Protein AF-A0A2H3FQE2-F1 (afdb_monomer_lite)

InterPro domains:
  IPR009027 Large ribosomal subunit protein bL9/RNase H1, N-terminal [SSF55658] (8-54)
  IPR009027 Large ribosomal subunit protein bL9/RNase H1, N-terminal [SSF55658] (81-128)
  IPR011320 Ribonuclease H1, N-terminal [PF01693] (9-53)
  IPR011320 Ribonuclease H1, N-terminal [PF01693] (83-128)
  IPR037056 Ribonuclease H1, N-terminal domain superfamily [G3DSA:3.40.970.10] (6-55)
  IPR037056 Ribonuclease H1, N-terminal domain superfamily [G3DSA:3.40.970.10] (81-128)

Secondary structure (DSSP, 8-state):
-PPPPPPP-EEEEEESS-SS-EEES-HHHHHHHHTTS--EEEEESSHHHHHHHHHHTT------EE-----S-S----TT-EEEEEESSS-EEES-SSSTT-TTTTTTT-TT-EEEEESSHHHHHHHHHHHHHHHHHHHHHHHHT--------TTSTTTTTSSTTSHHHHHHHHGGGS--

Structure (mmCIF, N/CA/C/O backbone):
data_AF-A0A2H3FQE2-F1
#
_entry.id   AF-A0A2H3FQE2-F1
#
loop_
_atom_site.group_PDB
_atom_site.id
_atom_site.type_symbol
_atom_site.label_atom_id
_atom_site.label_alt_id
_atom_site.label_comp_id
_atom_site.label_asym_id
_atom_site.label_entity_id
_atom_site.label_seq_id
_atom_site.pdbx_PDB_ins_code
_atom_site.Cartn_x
_atom_site.Cartn_y
_atom_site.Cartn_z
_atom_site.occupancy
_atom_site.B_iso_or_equiv
_atom_site.auth_seq_id
_atom_site.auth_comp_id
_atom_site.auth_asym_id
_atom_site.auth_atom_id
_atom_site.pdbx_PDB_model_num
ATOM 1 N N . MET A 1 1 ? 17.631 22.706 -2.708 1.00 36.28 1 MET A N 1
ATOM 2 C CA . MET A 1 1 ? 17.610 21.291 -2.278 1.00 36.28 1 MET A CA 1
ATOM 3 C C . MET A 1 1 ? 16.310 21.089 -1.521 1.00 36.28 1 MET A C 1
ATOM 5 O O . MET A 1 1 ? 16.112 21.769 -0.526 1.00 36.28 1 MET A O 1
ATOM 9 N N . GLY A 1 2 ? 15.366 20.310 -2.054 1.00 41.59 2 GLY A N 1
ATOM 10 C CA . GLY A 1 2 ? 14.090 20.072 -1.372 1.00 41.59 2 GLY A CA 1
ATOM 11 C C . GLY A 1 2 ? 14.312 19.177 -0.157 1.00 41.59 2 GLY A C 1
ATOM 12 O O . GLY A 1 2 ? 15.020 18.179 -0.276 1.00 41.59 2 GLY A O 1
ATOM 13 N N . ASN A 1 3 ? 13.740 19.532 0.996 1.00 40.09 3 ASN A N 1
ATOM 14 C CA . ASN A 1 3 ? 13.727 18.637 2.152 1.00 40.09 3 ASN A CA 1
ATOM 15 C C . ASN A 1 3 ? 13.140 17.281 1.720 1.00 40.09 3 ASN A C 1
ATOM 17 O O . ASN A 1 3 ? 12.091 17.275 1.062 1.00 40.09 3 ASN A O 1
ATOM 21 N N . PRO A 1 4 ? 13.782 16.143 2.048 1.00 49.22 4 PRO A N 1
ATOM 22 C CA . PRO A 1 4 ? 13.214 14.842 1.739 1.00 49.22 4 PRO A CA 1
ATOM 23 C C . PRO A 1 4 ? 11.847 14.757 2.419 1.00 49.22 4 PRO A C 1
ATOM 25 O O . PRO A 1 4 ? 11.733 14.923 3.636 1.00 49.22 4 PRO A O 1
ATOM 28 N N . LYS A 1 5 ? 10.788 14.563 1.624 1.00 56.88 5 LYS A N 1
ATOM 29 C CA . LYS A 1 5 ? 9.441 14.346 2.158 1.00 56.88 5 LYS A CA 1
ATOM 30 C C . LYS A 1 5 ? 9.521 13.120 3.059 1.00 56.88 5 LYS A C 1
ATOM 32 O O . LYS A 1 5 ? 9.848 12.035 2.580 1.00 56.88 5 LYS A O 1
ATOM 37 N N . LYS A 1 6 ? 9.264 13.298 4.357 1.00 59.03 6 LYS A N 1
ATOM 38 C CA . LYS A 1 6 ? 9.180 12.177 5.297 1.00 59.03 6 LYS A CA 1
ATOM 39 C C . LYS A 1 6 ? 8.142 11.195 4.742 1.00 59.03 6 LYS A C 1
ATOM 41 O O . LYS A 1 6 ? 7.066 11.616 4.317 1.00 59.03 6 LYS A O 1
ATOM 46 N N . SER A 1 7 ? 8.474 9.911 4.681 1.00 67.88 7 SER A N 1
ATOM 47 C CA . SER A 1 7 ? 7.518 8.872 4.305 1.00 67.88 7 SER A CA 1
ATOM 48 C C . SER A 1 7 ? 6.698 8.473 5.530 1.00 67.88 7 SER A C 1
ATOM 50 O O . SER A 1 7 ? 7.187 8.490 6.661 1.00 67.88 7 SER A O 1
ATOM 52 N N . LYS A 1 8 ? 5.425 8.138 5.313 1.00 76.06 8 LYS A N 1
ATOM 53 C CA . LYS A 1 8 ? 4.567 7.601 6.372 1.00 76.06 8 LYS A CA 1
ATOM 54 C C . LYS A 1 8 ? 5.064 6.202 6.721 1.00 76.06 8 LYS A C 1
ATOM 56 O O . LYS A 1 8 ? 5.230 5.374 5.822 1.00 76.06 8 LYS A O 1
ATOM 61 N N . LYS A 1 9 ? 5.307 5.965 8.008 1.00 80.94 9 LYS A N 1
ATOM 62 C CA . LYS A 1 9 ? 5.817 4.688 8.518 1.00 80.94 9 LYS A CA 1
ATOM 63 C C . LYS A 1 9 ? 4.700 3.789 9.033 1.00 80.94 9 LYS A C 1
ATOM 65 O O . LYS A 1 9 ? 4.773 2.586 8.872 1.00 80.94 9 LYS A O 1
ATOM 70 N N . TYR A 1 10 ? 3.644 4.357 9.602 1.00 86.12 10 TYR A N 1
ATOM 71 C CA . TYR A 1 10 ? 2.606 3.573 10.269 1.00 86.12 10 TYR A CA 1
ATOM 72 C C . TYR A 1 10 ? 1.284 3.701 9.534 1.00 86.12 10 TYR A C 1
ATOM 74 O O . TYR A 1 10 ? 0.909 4.796 9.132 1.00 86.12 10 TYR A O 1
ATOM 82 N N . TYR A 1 11 ? 0.564 2.600 9.371 1.00 88.44 11 TYR A N 1
ATOM 83 C CA . TYR A 1 11 ? -0.704 2.548 8.652 1.00 88.44 11 TYR A CA 1
ATOM 84 C C . TYR A 1 11 ? -1.750 1.900 9.548 1.00 88.44 11 TYR A C 1
ATOM 86 O O . TYR A 1 11 ? -1.694 0.701 9.805 1.00 88.44 11 TYR A O 1
ATOM 94 N N . ALA A 1 12 ? -2.691 2.701 10.039 1.00 90.12 12 ALA A N 1
ATOM 95 C CA . ALA A 1 12 ? -3.828 2.225 10.811 1.00 90.12 12 ALA A CA 1
ATOM 96 C C . ALA A 1 12 ? -4.935 1.787 9.850 1.00 90.12 12 ALA A C 1
ATOM 98 O O . ALA A 1 12 ? -5.347 2.577 8.997 1.00 90.12 12 ALA A O 1
ATOM 99 N N . VAL A 1 13 ? -5.416 0.555 9.990 1.00 89.50 13 VAL A N 1
ATOM 100 C CA . VAL A 1 13 ? -6.529 0.003 9.210 1.00 89.50 13 VAL A CA 1
ATOM 101 C C . VAL A 1 13 ? -7.626 -0.409 10.183 1.00 89.50 13 VAL A C 1
ATOM 103 O O . VAL A 1 13 ? -7.374 -1.181 11.104 1.00 89.50 13 VAL A O 1
ATOM 106 N N . ILE A 1 14 ? -8.822 0.140 9.989 1.00 87.88 14 ILE A N 1
ATOM 107 C CA . ILE A 1 14 ? -10.008 -0.093 10.828 1.00 87.88 14 ILE A CA 1
ATOM 108 C C . ILE A 1 14 ? -10.956 -1.067 10.131 1.00 87.88 14 ILE A C 1
ATOM 110 O O . ILE A 1 14 ? -11.482 -1.973 10.762 1.00 87.88 14 ILE A O 1
ATOM 114 N N . GLU A 1 15 ? -11.129 -0.896 8.820 1.00 86.38 15 GLU A N 1
ATOM 115 C CA . GLU A 1 15 ? -12.002 -1.716 7.979 1.00 86.38 15 GLU A CA 1
ATOM 116 C C . GLU A 1 15 ? -11.259 -2.118 6.702 1.00 86.38 15 GLU A C 1
ATOM 118 O O . GLU A 1 15 ? -10.487 -1.325 6.151 1.00 86.38 15 GLU A O 1
ATOM 123 N N . GLY A 1 16 ? -11.509 -3.336 6.227 1.00 85.56 16 GLY A N 1
ATOM 124 C CA . GLY A 1 16 ? -10.905 -3.929 5.036 1.00 85.56 16 GLY A CA 1
ATOM 125 C C . GLY A 1 16 ? -10.886 -5.455 5.146 1.00 85.56 16 GLY A C 1
ATOM 126 O O . GLY A 1 16 ? -11.667 -6.037 5.896 1.00 85.56 16 GLY A O 1
ATOM 127 N N . HIS A 1 17 ? -9.952 -6.108 4.462 1.00 83.94 17 HIS A N 1
ATOM 128 C CA . HIS A 1 17 ? -9.622 -7.523 4.639 1.00 83.94 17 HIS A CA 1
ATOM 129 C C . HIS A 1 17 ? -8.829 -7.762 5.940 1.00 83.94 17 HIS A C 1
ATOM 131 O O . HIS A 1 17 ? -7.694 -8.244 5.932 1.00 83.94 17 HIS A O 1
ATOM 137 N N . ILE A 1 18 ? -9.408 -7.367 7.070 1.00 81.50 18 ILE A N 1
ATOM 138 C CA . ILE A 1 18 ? -8.873 -7.569 8.417 1.00 81.50 18 ILE A CA 1
ATOM 139 C C . ILE A 1 18 ? -9.997 -8.015 9.343 1.00 81.50 18 ILE A C 1
ATOM 141 O O . ILE A 1 18 ? -11.131 -7.571 9.204 1.00 81.50 18 ILE A O 1
ATOM 145 N N . ASP A 1 19 ? -9.670 -8.864 10.312 1.00 79.94 19 ASP A N 1
ATOM 146 C CA . ASP A 1 19 ? -10.635 -9.282 11.335 1.00 79.94 19 ASP A CA 1
ATOM 147 C C . ASP A 1 19 ? -10.864 -8.213 12.395 1.00 79.94 19 ASP A C 1
ATOM 149 O O . ASP A 1 19 ? -11.942 -8.124 12.979 1.00 79.94 19 ASP A O 1
ATOM 153 N N . LYS A 1 20 ? -9.818 -7.434 12.684 1.00 83.62 20 LYS A N 1
ATOM 154 C CA . LYS A 1 20 ? -9.786 -6.479 13.787 1.00 83.62 20 LYS A CA 1
ATOM 155 C C . LYS A 1 20 ? -8.914 -5.276 13.439 1.00 83.62 20 LYS A C 1
ATOM 157 O O . LYS A 1 20 ? -7.910 -5.454 12.735 1.00 83.62 20 LYS A O 1
ATOM 162 N N . PRO A 1 21 ? -9.237 -4.076 13.953 1.00 87.56 21 PRO A N 1
ATOM 163 C CA . PRO A 1 21 ? -8.423 -2.886 13.745 1.00 87.56 21 PRO A CA 1
ATOM 164 C C . PRO A 1 21 ? -6.953 -3.109 14.120 1.00 87.56 21 PRO A C 1
ATOM 166 O O . PRO A 1 21 ? -6.634 -3.599 15.204 1.00 87.56 21 PRO A O 1
ATOM 169 N N . THR A 1 22 ? -6.051 -2.769 13.199 1.00 88.81 22 THR A N 1
ATOM 170 C CA . THR A 1 22 ? -4.627 -3.132 13.273 1.00 88.81 22 THR A CA 1
ATOM 171 C C . THR A 1 22 ? -3.749 -1.983 12.772 1.00 88.81 22 THR A C 1
ATOM 173 O O . THR A 1 22 ? -4.122 -1.264 11.841 1.00 88.81 22 THR A O 1
ATOM 176 N N . ILE A 1 23 ? -2.564 -1.812 13.369 1.00 89.38 23 ILE A N 1
ATOM 177 C CA . ILE A 1 23 ? -1.538 -0.875 12.886 1.00 89.38 23 ILE A CA 1
ATOM 178 C C . ILE A 1 23 ? -0.412 -1.675 12.223 1.00 89.38 23 ILE A C 1
ATOM 180 O O . ILE A 1 23 ? 0.185 -2.556 12.836 1.00 89.38 23 ILE A O 1
ATOM 184 N N . PHE A 1 24 ? -0.080 -1.326 10.984 1.00 87.38 24 PHE A N 1
ATOM 185 C CA . PHE A 1 24 ? 1.026 -1.917 10.228 1.00 87.38 24 PHE A CA 1
ATOM 186 C C . PHE A 1 24 ? 2.206 -0.942 10.158 1.00 87.38 24 PHE A C 1
ATOM 188 O O . PHE A 1 24 ? 2.000 0.250 9.925 1.00 87.38 24 PHE A O 1
ATOM 195 N N . SER A 1 25 ? 3.438 -1.437 10.299 1.00 85.75 25 SER A N 1
ATOM 196 C CA . SER A 1 25 ? 4.680 -0.659 10.105 1.00 85.75 25 SER A CA 1
ATOM 197 C C . SER A 1 25 ? 5.054 -0.445 8.632 1.00 85.75 25 SER A C 1
ATOM 199 O O . SER A 1 25 ? 6.056 0.192 8.317 1.00 85.75 25 SER A O 1
ATOM 201 N N . SER A 1 26 ? 4.285 -1.023 7.705 1.00 82.75 26 SER A N 1
ATOM 202 C CA . SER A 1 26 ? 4.653 -1.077 6.296 1.00 82.75 26 SER A CA 1
ATOM 203 C C . SER A 1 26 ? 3.423 -1.062 5.401 1.00 82.75 26 SER A C 1
ATOM 205 O O . SER A 1 26 ? 2.462 -1.813 5.607 1.00 82.75 26 SER A O 1
ATOM 207 N N . TRP A 1 27 ? 3.475 -0.232 4.354 1.00 83.38 27 TRP A N 1
ATOM 208 C CA . TRP A 1 27 ? 2.428 -0.197 3.334 1.00 83.38 27 TRP A CA 1
ATOM 209 C C . TRP A 1 27 ? 2.291 -1.544 2.624 1.00 83.38 27 TRP A C 1
ATOM 211 O O . TRP A 1 27 ? 1.187 -1.920 2.264 1.00 83.38 27 TRP A O 1
ATOM 221 N N . ALA A 1 28 ? 3.374 -2.314 2.501 1.00 81.38 28 ALA A N 1
ATOM 222 C CA . ALA A 1 28 ? 3.344 -3.646 1.904 1.00 81.38 28 ALA A CA 1
ATOM 223 C C . ALA A 1 28 ? 2.379 -4.605 2.614 1.00 81.38 28 ALA A C 1
ATOM 225 O O . ALA A 1 28 ? 1.728 -5.412 1.959 1.00 81.38 28 ALA A O 1
ATOM 226 N N . HIS A 1 29 ? 2.266 -4.486 3.940 1.00 82.56 29 HIS A N 1
ATOM 227 C CA . HIS A 1 29 ? 1.351 -5.285 4.749 1.00 82.56 29 HIS A CA 1
ATOM 228 C C . HIS A 1 29 ? -0.059 -4.684 4.774 1.00 82.56 29 HIS A C 1
ATOM 230 O O . HIS A 1 29 ? -1.043 -5.418 4.681 1.00 82.56 29 HIS A O 1
ATOM 236 N N . ALA A 1 30 ? -0.184 -3.358 4.871 1.00 86.88 30 ALA A N 1
ATOM 237 C CA . ALA A 1 30 ? -1.490 -2.700 4.897 1.00 86.88 30 ALA A CA 1
ATOM 238 C C . ALA A 1 30 ? -2.216 -2.781 3.544 1.00 86.88 30 ALA A C 1
ATOM 240 O O . ALA A 1 30 ? -3.408 -3.064 3.496 1.00 86.88 30 ALA A O 1
ATOM 241 N N . HIS A 1 31 ? -1.501 -2.577 2.438 1.00 86.94 31 HIS A N 1
ATOM 242 C CA . HIS A 1 31 ? -2.048 -2.500 1.087 1.00 86.94 31 HIS A CA 1
ATOM 243 C C . HIS A 1 31 ? -2.911 -3.703 0.671 1.00 86.94 31 HIS A C 1
ATOM 245 O O . HIS A 1 31 ? -4.047 -3.470 0.250 1.00 86.94 31 HIS A O 1
ATOM 251 N N . PRO A 1 32 ? -2.451 -4.971 0.762 1.00 85.06 32 PRO A N 1
ATOM 252 C CA . PRO A 1 32 ? -3.271 -6.122 0.375 1.00 85.06 32 PRO A CA 1
ATOM 253 C C . PRO A 1 32 ? -4.538 -6.246 1.230 1.00 85.06 32 PRO A C 1
ATOM 255 O O . PRO A 1 32 ? -5.493 -6.885 0.809 1.00 85.06 32 PRO A O 1
ATOM 258 N N . ARG A 1 33 ? -4.580 -5.599 2.402 1.00 86.19 33 ARG A N 1
ATOM 259 C CA . ARG A 1 33 ? -5.739 -5.613 3.295 1.00 86.19 33 ARG A CA 1
ATOM 260 C C . ARG A 1 33 ? -6.772 -4.536 2.992 1.00 86.19 33 ARG A C 1
ATOM 262 O O . ARG A 1 33 ? -7.896 -4.625 3.462 1.00 86.19 33 ARG A O 1
ATOM 269 N N . VAL A 1 34 ? -6.407 -3.509 2.236 1.00 86.88 34 VAL A N 1
ATOM 270 C CA . VAL A 1 34 ? -7.288 -2.359 1.964 1.00 86.88 34 VAL A CA 1
ATOM 271 C C . VAL A 1 34 ? -7.616 -2.193 0.485 1.00 86.88 34 VAL A C 1
ATOM 273 O O . VAL A 1 34 ? -8.510 -1.428 0.132 1.00 86.88 34 VAL A O 1
ATOM 276 N N . THR A 1 35 ? -6.889 -2.897 -0.380 1.00 82.62 35 THR A N 1
ATOM 277 C CA . THR A 1 35 ? -7.040 -2.828 -1.834 1.00 82.62 35 THR A CA 1
ATOM 278 C C . THR A 1 35 ? -8.188 -3.698 -2.306 1.00 82.62 35 THR A C 1
ATOM 280 O O . THR A 1 35 ? -8.333 -4.824 -1.858 1.00 82.62 35 THR A O 1
ATOM 283 N N . GLY A 1 36 ? -8.966 -3.206 -3.272 1.00 77.50 36 GLY A N 1
ATOM 284 C CA . GLY A 1 36 ? -10.023 -3.996 -3.911 1.00 77.50 36 GLY A CA 1
ATOM 285 C C . GLY A 1 36 ? -11.293 -4.171 -3.072 1.00 77.50 36 GLY A C 1
ATOM 286 O O . GLY A 1 36 ? -12.203 -4.867 -3.515 1.00 77.50 36 GLY A O 1
ATOM 287 N N . CYS A 1 37 ? -11.394 -3.521 -1.910 1.00 76.81 37 CYS A N 1
ATOM 288 C CA . CYS A 1 37 ? -12.584 -3.512 -1.062 1.00 76.81 37 CYS A CA 1
ATOM 289 C C . CYS A 1 37 ? -12.859 -2.103 -0.503 1.00 76.81 37 CYS A C 1
ATOM 291 O O . CYS A 1 37 ? -11.938 -1.285 -0.422 1.00 76.81 37 CYS A O 1
ATOM 293 N N . PRO A 1 38 ? -14.099 -1.801 -0.071 1.00 82.38 38 PRO A N 1
ATOM 294 C CA . PRO A 1 38 ? -14.341 -0.669 0.815 1.00 82.38 38 PRO A CA 1
ATOM 295 C C . PRO A 1 38 ? -13.477 -0.832 2.069 1.00 82.38 38 PRO A C 1
ATOM 297 O O . PRO A 1 38 ? -13.491 -1.883 2.708 1.00 82.38 38 PRO A O 1
ATOM 300 N N . SER A 1 39 ? -12.670 0.175 2.378 1.00 84.88 39 SER A N 1
ATOM 301 C CA . SER A 1 39 ? -11.724 0.120 3.486 1.00 84.88 39 SER A CA 1
ATOM 302 C C . SER A 1 39 ? -11.584 1.485 4.143 1.00 84.88 39 SER A C 1
ATOM 304 O O . SER A 1 39 ? -11.770 2.534 3.519 1.00 84.88 39 SER A O 1
ATOM 306 N N . LYS A 1 40 ? -11.243 1.468 5.431 1.00 88.94 40 LYS A N 1
ATOM 307 C CA . LYS A 1 40 ? -11.012 2.668 6.232 1.00 88.94 40 LYS A CA 1
ATOM 308 C C . LYS A 1 40 ? -9.630 2.585 6.841 1.00 88.94 40 LYS A C 1
ATOM 310 O O . LYS A 1 40 ? -9.389 1.802 7.760 1.00 88.94 40 LYS A O 1
ATOM 315 N N . HIS A 1 41 ? -8.715 3.387 6.310 1.00 89.75 41 HIS A N 1
ATOM 316 C CA . HIS A 1 41 ? -7.325 3.377 6.733 1.00 89.75 41 HIS A CA 1
ATOM 317 C C . HIS A 1 41 ? -6.676 4.758 6.638 1.00 89.75 41 HIS A C 1
ATOM 319 O O . HIS A 1 41 ? -7.092 5.616 5.857 1.00 89.75 41 HIS A O 1
ATOM 325 N N . ARG A 1 42 ? -5.613 4.973 7.417 1.00 89.31 42 ARG A N 1
ATOM 326 C CA . ARG A 1 42 ? -4.825 6.209 7.391 1.00 89.31 42 ARG A CA 1
ATOM 327 C C . ARG A 1 42 ? -3.362 5.944 7.733 1.00 89.31 42 ARG A C 1
ATOM 329 O O . ARG A 1 42 ? -3.055 5.109 8.575 1.00 89.31 42 ARG A O 1
ATOM 336 N N . GLY A 1 43 ? -2.463 6.658 7.057 1.00 88.25 43 GLY A N 1
ATOM 337 C CA . GLY A 1 43 ? -1.023 6.588 7.307 1.00 88.25 43 GLY A CA 1
ATOM 338 C C . GLY A 1 43 ? -0.502 7.768 8.137 1.00 88.25 43 GLY A C 1
ATOM 339 O O . GLY A 1 43 ? -0.929 8.904 7.910 1.00 88.25 43 GLY A O 1
ATOM 340 N N . PHE A 1 44 ? 0.454 7.489 9.020 1.00 87.50 44 PHE A N 1
ATOM 341 C CA . PHE A 1 44 ? 1.023 8.363 10.048 1.00 87.50 44 PHE A CA 1
ATOM 342 C C . PHE A 1 44 ? 2.552 8.279 10.078 1.00 87.50 44 PHE A C 1
ATOM 344 O O . PHE A 1 44 ? 3.156 7.333 9.557 1.00 87.50 44 PHE A O 1
ATOM 351 N N . TYR A 1 45 ? 3.191 9.274 10.692 1.00 83.25 45 TYR A N 1
ATOM 352 C CA . TYR A 1 45 ? 4.647 9.298 10.839 1.00 83.25 45 TYR A CA 1
ATOM 353 C C . TYR A 1 45 ? 5.102 8.572 12.098 1.00 83.25 45 TYR A C 1
ATOM 355 O O . TYR A 1 45 ? 6.176 7.969 12.095 1.00 83.25 45 TYR A O 1
ATOM 363 N N . THR A 1 46 ? 4.279 8.592 13.148 1.00 83.69 46 THR A N 1
ATOM 364 C CA . THR A 1 46 ? 4.575 7.922 14.416 1.00 83.69 46 THR A CA 1
ATOM 365 C C . THR A 1 46 ? 3.494 6.912 14.791 1.00 83.69 46 THR A C 1
ATOM 367 O O . THR A 1 46 ? 2.327 7.040 14.417 1.00 83.69 46 THR A O 1
ATOM 370 N N . ILE A 1 47 ? 3.882 5.901 15.571 1.00 83.81 47 ILE A N 1
ATOM 371 C CA . ILE A 1 47 ? 2.937 4.924 16.121 1.00 83.81 47 ILE A CA 1
ATOM 372 C C . ILE A 1 47 ? 1.952 5.578 17.099 1.00 83.81 47 ILE A C 1
ATOM 374 O O . ILE A 1 47 ? 0.810 5.143 17.201 1.00 83.81 47 ILE A O 1
ATOM 378 N N . HIS A 1 48 ? 2.376 6.634 17.800 1.00 82.75 48 HIS A N 1
ATOM 379 C CA . HIS A 1 48 ? 1.537 7.346 18.760 1.00 82.75 48 HIS A CA 1
ATOM 380 C C . HIS A 1 48 ? 0.374 8.063 18.062 1.00 82.75 48 HIS A C 1
ATOM 382 O O . HIS A 1 48 ? -0.774 7.870 18.449 1.00 82.75 48 HIS A O 1
ATOM 388 N N . GLU A 1 49 ? 0.647 8.778 16.964 1.00 86.81 49 GLU A N 1
ATOM 389 C CA . GLU A 1 49 ? -0.394 9.388 16.121 1.00 86.81 49 GLU A CA 1
ATOM 390 C C . GLU A 1 49 ? -1.392 8.345 15.596 1.00 86.81 49 GLU A C 1
ATOM 392 O O . GLU A 1 49 ? -2.601 8.574 15.605 1.00 86.81 49 GLU A O 1
ATOM 397 N N . ALA A 1 50 ? -0.894 7.183 15.160 1.00 87.94 50 ALA A N 1
ATOM 398 C CA . ALA A 1 50 ? -1.741 6.102 14.666 1.00 87.94 50 ALA A CA 1
ATOM 399 C C . ALA A 1 50 ? -2.661 5.529 15.758 1.00 87.94 50 ALA A C 1
ATOM 401 O O . ALA A 1 50 ? -3.816 5.215 15.473 1.00 87.94 50 ALA A O 1
ATOM 402 N N . ARG A 1 51 ? -2.177 5.422 17.004 1.00 85.50 51 ARG A N 1
ATOM 403 C CA . ARG A 1 51 ? -2.986 4.984 18.155 1.00 85.50 51 ARG A CA 1
ATOM 404 C C . ARG A 1 51 ? -4.062 5.998 18.513 1.00 85.50 51 ARG A C 1
ATOM 406 O O . ARG A 1 51 ? -5.222 5.613 18.579 1.00 85.50 51 ARG A O 1
ATOM 413 N N . ILE A 1 52 ? -3.699 7.279 18.635 1.00 86.75 52 ILE A N 1
ATOM 414 C CA . ILE A 1 52 ? -4.662 8.362 18.892 1.00 86.75 52 ILE A CA 1
ATOM 415 C C . ILE A 1 52 ? -5.765 8.346 17.833 1.00 86.75 52 ILE A C 1
ATOM 417 O O . ILE A 1 52 ? -6.943 8.473 18.149 1.00 86.75 52 ILE A O 1
ATOM 421 N N . TYR A 1 53 ? -5.403 8.153 16.563 1.00 87.12 53 TYR A N 1
ATOM 422 C CA . TYR A 1 53 ? -6.394 8.044 15.502 1.00 87.12 53 TYR A CA 1
ATOM 423 C C . TYR A 1 53 ? -7.368 6.879 15.711 1.00 87.12 53 TYR A C 1
ATOM 425 O O . TYR A 1 53 ? -8.565 7.075 15.540 1.00 87.12 53 TYR A O 1
ATOM 433 N N . LEU A 1 54 ? -6.890 5.688 16.080 1.00 85.62 54 LEU A N 1
ATOM 434 C CA . LEU A 1 54 ? -7.770 4.545 16.340 1.00 85.62 54 LEU A CA 1
ATOM 435 C C . LEU A 1 54 ? -8.685 4.789 17.549 1.00 85.62 54 LEU A C 1
ATOM 437 O O . LEU A 1 54 ? -9.886 4.540 17.450 1.00 85.62 54 LEU A O 1
ATOM 441 N N . GLU A 1 55 ? -8.155 5.361 18.630 1.00 85.75 55 GLU A N 1
ATOM 442 C CA . GLU A 1 55 ? -8.936 5.746 19.814 1.00 85.75 55 GLU A CA 1
ATOM 443 C C . GLU A 1 55 ? -10.043 6.752 19.459 1.00 85.75 55 GLU A C 1
ATOM 445 O O . GLU A 1 55 ? -11.206 6.553 19.807 1.00 85.75 55 GLU A O 1
ATOM 450 N N . LEU A 1 56 ? -9.717 7.793 18.682 1.00 84.94 56 LEU A N 1
ATOM 451 C CA . LEU A 1 56 ? -10.691 8.784 18.201 1.00 84.94 56 LEU A CA 1
ATOM 452 C C . LEU A 1 56 ? -11.770 8.179 17.300 1.00 84.94 56 LEU A C 1
ATOM 454 O O . LEU A 1 56 ? -12.877 8.708 17.210 1.00 84.94 56 LEU A O 1
ATOM 458 N N . MET A 1 57 ? -11.454 7.080 16.620 1.00 85.12 57 MET A N 1
ATOM 459 C CA . MET A 1 57 ? -12.401 6.356 15.781 1.00 85.12 57 MET A CA 1
ATOM 460 C C . MET A 1 57 ? -13.283 5.379 16.572 1.00 85.12 57 MET A C 1
ATOM 462 O O . MET A 1 57 ? -14.128 4.720 15.966 1.00 85.12 57 MET A O 1
ATOM 466 N N . GLY A 1 58 ? -13.124 5.315 17.899 1.00 84.62 58 GLY A N 1
ATOM 467 C CA . GLY A 1 58 ? -13.901 4.454 18.787 1.00 84.62 58 GLY A CA 1
ATOM 468 C C . GLY A 1 58 ? -13.410 3.008 18.832 1.00 84.62 58 GLY A C 1
ATOM 469 O O . GLY A 1 58 ? -14.182 2.127 19.198 1.00 84.62 58 GLY A O 1
ATOM 470 N N . VAL A 1 59 ? -12.158 2.752 18.440 1.00 80.19 59 VAL A N 1
ATOM 471 C CA . VAL A 1 59 ? -11.532 1.431 18.566 1.00 80.19 59 VAL A CA 1
ATOM 472 C C . VAL A 1 59 ? -10.996 1.282 19.988 1.00 80.19 59 VAL A C 1
ATOM 474 O O . VAL A 1 59 ? -10.061 1.968 20.390 1.00 80.19 59 VAL A O 1
ATOM 477 N N . ASP A 1 60 ? -11.602 0.374 20.739 1.00 69.62 60 ASP A N 1
ATOM 478 C CA . ASP A 1 60 ? -11.320 0.060 22.139 1.00 69.62 60 ASP A CA 1
ATOM 479 C C . ASP A 1 60 ? -10.164 -0.939 22.323 1.00 69.62 60 ASP A C 1
ATOM 481 O O . ASP A 1 60 ? -9.518 -0.951 23.372 1.00 69.62 60 ASP A O 1
ATOM 485 N N . TYR A 1 61 ? -9.857 -1.742 21.298 1.00 66.94 61 TYR A N 1
ATOM 486 C CA . TYR A 1 61 ? -8.739 -2.685 21.312 1.00 66.94 61 TYR A CA 1
ATOM 487 C C . TYR A 1 61 ? -7.974 -2.722 19.981 1.00 66.94 61 TYR A C 1
ATOM 489 O O . TYR A 1 61 ? -8.552 -2.902 18.911 1.00 66.94 61 TYR A O 1
ATOM 497 N N . ILE A 1 62 ? -6.646 -2.591 20.061 1.00 68.75 62 ILE A N 1
ATOM 498 C CA . ILE A 1 62 ? -5.721 -2.712 18.926 1.00 68.75 62 ILE A CA 1
ATOM 499 C C . ILE A 1 62 ? -4.958 -4.023 19.113 1.00 68.75 62 ILE A C 1
ATOM 501 O O . ILE A 1 62 ? -4.128 -4.126 20.015 1.00 68.75 62 ILE A O 1
ATOM 505 N N . GLU A 1 63 ? -5.240 -5.029 18.285 1.00 61.06 63 GLU A N 1
ATOM 506 C CA . GLU A 1 63 ? -4.768 -6.394 18.558 1.00 61.06 63 GLU A CA 1
ATOM 507 C C . GLU A 1 63 ? -3.276 -6.593 18.290 1.00 61.06 63 GLU A C 1
ATOM 509 O O . GLU A 1 63 ? -2.646 -7.398 18.972 1.00 61.06 63 GLU A O 1
ATOM 514 N N . GLN A 1 64 ? -2.677 -5.874 17.334 1.00 61.91 64 GLN A N 1
ATOM 515 C CA . GLN A 1 64 ? -1.268 -6.089 17.004 1.00 61.91 64 GLN A CA 1
ATOM 516 C C . GLN A 1 64 ? -0.628 -4.935 16.227 1.00 61.91 64 GLN A C 1
ATOM 518 O O . GLN A 1 64 ? -1.228 -4.335 15.335 1.00 61.91 64 GLN A O 1
ATOM 523 N N . LEU A 1 65 ? 0.634 -4.664 16.562 1.00 66.62 65 LEU A N 1
ATOM 524 C CA . LEU A 1 65 ? 1.590 -4.022 15.669 1.00 66.62 65 LEU A CA 1
ATOM 525 C C . LEU A 1 65 ? 2.268 -5.148 14.888 1.00 66.62 65 LEU A C 1
ATOM 527 O O . LEU A 1 65 ? 2.986 -5.948 15.485 1.00 66.62 65 LEU A O 1
ATOM 531 N N . ILE A 1 66 ? 2.051 -5.218 13.577 1.00 67.31 66 ILE A N 1
ATOM 532 C CA . ILE A 1 66 ? 2.895 -6.062 12.726 1.00 67.31 66 ILE A CA 1
ATOM 533 C C . ILE A 1 66 ? 4.131 -5.233 12.410 1.00 67.31 66 ILE A C 1
ATOM 535 O O . ILE A 1 66 ? 4.082 -4.369 11.534 1.00 67.31 66 ILE A O 1
A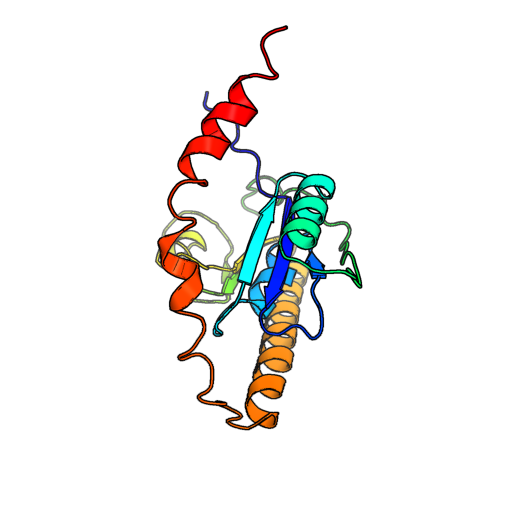TOM 539 N N . ASP A 1 67 ? 5.176 -5.448 13.207 1.00 61.53 67 ASP A N 1
ATOM 540 C CA . ASP A 1 67 ? 6.515 -4.917 12.989 1.00 61.53 67 ASP A CA 1
ATOM 541 C C . ASP A 1 67 ? 7.325 -5.963 12.224 1.00 61.53 67 ASP A C 1
ATOM 543 O O . ASP A 1 67 ? 7.661 -7.024 12.746 1.00 61.53 67 ASP A O 1
ATOM 547 N N . ASP A 1 68 ? 7.588 -5.686 10.954 1.00 54.66 68 ASP A N 1
ATOM 548 C CA . ASP A 1 68 ? 8.437 -6.515 10.104 1.00 54.66 68 ASP A CA 1
ATOM 549 C C . ASP A 1 68 ? 9.927 -6.152 10.226 1.00 54.66 68 ASP A C 1
ATOM 551 O O . ASP A 1 68 ? 10.746 -6.658 9.458 1.00 54.66 68 ASP A O 1
ATOM 555 N N . GLY A 1 69 ? 10.303 -5.272 11.165 1.00 51.06 69 GLY A N 1
ATOM 556 C CA . GLY A 1 69 ? 11.682 -4.815 11.323 1.00 51.06 69 GLY A CA 1
ATOM 557 C C . GLY A 1 69 ? 12.195 -4.049 10.099 1.00 51.06 69 GLY A C 1
ATOM 558 O O . GLY A 1 69 ? 13.402 -3.868 9.942 1.00 51.06 69 GLY A O 1
ATOM 559 N N . THR A 1 70 ? 11.303 -3.592 9.207 1.00 50.66 70 THR A N 1
ATOM 560 C CA . THR A 1 70 ? 11.678 -2.941 7.943 1.00 50.66 70 THR A CA 1
ATOM 561 C C . THR A 1 70 ? 11.938 -1.442 8.091 1.00 50.66 70 THR A C 1
ATOM 563 O O . THR A 1 70 ? 11.579 -0.637 7.232 1.00 50.66 70 THR A O 1
ATOM 566 N N . ASP A 1 71 ? 12.661 -1.061 9.146 1.00 47.66 71 ASP A N 1
ATOM 567 C CA . ASP A 1 71 ? 13.274 0.269 9.252 1.00 47.66 71 ASP A CA 1
ATOM 568 C C . ASP A 1 71 ? 14.365 0.504 8.188 1.00 47.66 71 ASP A C 1
ATOM 570 O O . ASP A 1 71 ? 14.846 1.631 8.016 1.00 47.66 71 ASP A O 1
ATOM 574 N N . GLU A 1 72 ? 14.720 -0.523 7.407 1.00 46.94 72 GLU A N 1
ATOM 575 C CA . GLU A 1 72 ? 15.493 -0.353 6.184 1.00 46.94 72 GLU A CA 1
ATOM 576 C C . GLU A 1 72 ? 14.643 0.345 5.118 1.00 46.94 72 GLU A C 1
ATOM 578 O O . GLU A 1 72 ? 13.978 -0.257 4.269 1.00 46.94 72 GLU A O 1
ATOM 583 N N . THR A 1 73 ? 14.691 1.677 5.207 1.00 51.81 73 THR A N 1
ATOM 584 C CA . THR A 1 73 ? 14.538 2.627 4.105 1.00 51.81 73 THR A CA 1
ATOM 585 C C . THR A 1 73 ? 14.912 1.923 2.810 1.00 51.81 73 THR A C 1
ATOM 587 O O . THR A 1 73 ? 16.029 1.409 2.720 1.00 51.81 73 THR A O 1
ATOM 590 N N . ALA A 1 74 ? 13.975 1.870 1.852 1.00 54.53 74 ALA A N 1
ATOM 591 C CA . ALA A 1 74 ? 14.193 1.250 0.549 1.00 54.53 74 ALA A CA 1
ATOM 592 C C . ALA A 1 74 ? 15.633 1.536 0.096 1.00 54.53 74 ALA A C 1
ATOM 594 O O . ALA A 1 74 ? 16.029 2.711 0.144 1.00 54.53 74 ALA A O 1
ATOM 595 N N . PRO A 1 75 ? 16.433 0.500 -0.229 1.00 55.69 75 PRO A N 1
ATOM 596 C CA . PRO A 1 75 ? 17.851 0.675 -0.493 1.00 55.69 75 PRO A CA 1
ATOM 597 C C . PRO A 1 75 ? 18.021 1.824 -1.476 1.00 55.69 75 PRO A C 1
ATOM 599 O O . PRO A 1 75 ? 17.230 1.937 -2.424 1.00 55.69 75 PRO A O 1
ATOM 602 N N . LEU A 1 76 ? 19.016 2.687 -1.219 1.00 63.41 76 LEU A N 1
ATOM 603 C CA . LEU A 1 76 ? 19.338 3.799 -2.112 1.00 63.41 76 LEU A CA 1
ATOM 604 C C . LEU A 1 76 ? 19.290 3.288 -3.553 1.00 63.41 76 LEU A C 1
ATOM 606 O O . LEU A 1 76 ? 19.734 2.159 -3.783 1.00 63.41 76 LEU A O 1
ATOM 610 N N . PRO A 1 77 ? 18.722 4.063 -4.491 1.00 60.84 77 PRO A N 1
ATOM 611 C CA . PRO A 1 77 ? 18.585 3.627 -5.871 1.00 60.84 77 PRO A CA 1
ATOM 612 C C . PRO A 1 77 ? 19.966 3.243 -6.421 1.00 60.84 77 PRO A C 1
ATOM 614 O O . PRO A 1 77 ? 20.783 4.100 -6.743 1.00 60.84 77 PRO A O 1
ATOM 617 N N . ASP A 1 78 ? 20.232 1.937 -6.460 1.00 68.50 78 ASP A N 1
ATOM 618 C CA . ASP A 1 78 ? 21.431 1.308 -6.998 1.00 68.50 78 ASP A CA 1
ATOM 619 C C . ASP A 1 78 ? 20.991 0.602 -8.285 1.00 68.50 78 ASP A C 1
ATOM 621 O O . ASP A 1 78 ? 19.941 -0.048 -8.290 1.00 68.50 78 ASP A O 1
ATOM 625 N N . PRO A 1 79 ? 21.759 0.703 -9.378 1.00 69.19 79 PRO A N 1
ATOM 626 C CA . PRO A 1 79 ? 21.454 0.006 -10.628 1.00 69.19 79 PRO A CA 1
ATOM 627 C C . PRO A 1 79 ? 21.391 -1.527 -10.494 1.00 69.19 79 PRO A C 1
ATOM 629 O O . PRO A 1 79 ? 20.966 -2.197 -11.428 1.00 69.19 79 PRO A O 1
ATOM 632 N N . ARG A 1 80 ? 21.820 -2.097 -9.362 1.00 78.38 80 ARG A N 1
ATOM 633 C CA . ARG A 1 80 ? 21.703 -3.526 -9.031 1.00 78.38 80 ARG A CA 1
ATOM 634 C C . ARG A 1 80 ? 20.438 -3.870 -8.246 1.00 78.38 80 ARG A C 1
ATOM 636 O O . ARG A 1 80 ? 20.225 -5.042 -7.949 1.00 78.38 80 ARG A O 1
ATOM 643 N N . ASN A 1 81 ? 19.629 -2.883 -7.868 1.00 85.56 81 ASN A N 1
ATOM 644 C CA . ASN A 1 81 ? 18.392 -3.146 -7.150 1.00 85.56 81 ASN A CA 1
ATOM 645 C C . ASN A 1 81 ? 17.364 -3.804 -8.072 1.00 85.56 81 ASN A C 1
ATOM 647 O O . ASN A 1 81 ? 17.190 -3.433 -9.230 1.00 85.56 81 ASN A O 1
ATOM 651 N N . HIS A 1 82 ? 16.618 -4.738 -7.502 1.00 89.31 82 HIS A N 1
ATOM 652 C CA . HIS A 1 82 ? 15.461 -5.358 -8.120 1.00 89.31 82 HIS A CA 1
ATOM 653 C C . HIS A 1 82 ? 14.197 -4.674 -7.601 1.00 89.31 82 HIS A C 1
ATOM 655 O O . HIS A 1 82 ? 13.939 -4.648 -6.397 1.00 89.31 82 HIS A O 1
ATOM 661 N N . TYR A 1 83 ? 13.410 -4.099 -8.502 1.00 89.12 83 TYR A N 1
ATOM 662 C CA . TYR A 1 83 ? 12.196 -3.357 -8.183 1.00 89.12 83 TYR A CA 1
ATOM 663 C C . TYR A 1 83 ? 10.988 -4.272 -8.338 1.00 89.12 83 TYR A C 1
ATOM 665 O O . TYR A 1 83 ? 10.568 -4.575 -9.451 1.00 89.12 83 TYR A O 1
ATOM 673 N N . ALA A 1 84 ? 10.434 -4.720 -7.219 1.00 91.81 84 ALA A N 1
ATOM 674 C CA . ALA A 1 84 ? 9.233 -5.532 -7.194 1.00 91.81 84 ALA A CA 1
ATOM 675 C C . ALA A 1 84 ? 7.993 -4.637 -7.252 1.00 91.81 84 ALA A C 1
ATOM 677 O O . ALA A 1 84 ? 7.816 -3.766 -6.399 1.00 91.81 84 ALA A O 1
ATOM 678 N N . VAL A 1 85 ? 7.118 -4.877 -8.222 1.00 90.19 85 VAL A N 1
ATOM 679 C CA . VAL A 1 85 ? 5.781 -4.286 -8.323 1.00 90.19 85 VAL A CA 1
ATOM 680 C C . VAL A 1 85 ? 4.776 -5.404 -8.072 1.00 90.19 85 VAL A C 1
ATOM 682 O O . VAL A 1 85 ? 4.576 -6.263 -8.927 1.00 90.19 85 VAL A O 1
ATOM 685 N N . ALA A 1 86 ? 4.166 -5.408 -6.889 1.00 88.75 86 ALA A N 1
ATOM 686 C CA . ALA A 1 86 ? 3.152 -6.388 -6.505 1.00 88.75 86 ALA A CA 1
ATOM 687 C C . ALA A 1 86 ? 1.751 -5.973 -6.980 1.00 88.75 86 ALA A C 1
ATOM 689 O O . ALA A 1 86 ? 0.998 -6.810 -7.463 1.00 88.75 86 ALA A O 1
ATOM 690 N N . ASN A 1 87 ? 1.428 -4.674 -6.911 1.00 82.88 87 ASN A N 1
ATOM 691 C CA . ASN A 1 87 ? 0.176 -4.125 -7.437 1.00 82.88 87 ASN A CA 1
ATOM 692 C C . ASN A 1 87 ? 0.443 -2.977 -8.414 1.00 82.88 87 ASN A C 1
ATOM 694 O O . ASN A 1 87 ? 1.139 -2.021 -8.068 1.00 82.88 87 ASN A O 1
ATOM 698 N N . GLY A 1 88 ? -0.136 -3.069 -9.610 1.00 83.56 88 GLY A N 1
ATOM 699 C CA . GLY A 1 88 ? -0.009 -2.108 -10.707 1.00 83.56 88 GLY A CA 1
ATOM 700 C C . GLY A 1 88 ? -0.553 -2.705 -12.014 1.00 83.56 88 GLY A C 1
ATOM 701 O O . GLY A 1 88 ? -0.906 -3.883 -12.033 1.00 83.56 88 GLY A O 1
ATOM 702 N N . PRO A 1 89 ? -0.615 -1.952 -13.128 1.00 82.44 89 PRO A N 1
ATOM 703 C CA . PRO A 1 89 ? -1.096 -2.475 -14.412 1.00 82.44 89 PRO A CA 1
ATOM 704 C C . PRO A 1 89 ? -0.212 -3.593 -14.972 1.00 82.44 89 PRO A C 1
ATOM 706 O O . PRO A 1 89 ? -0.673 -4.416 -15.760 1.00 82.44 89 PRO A O 1
ATOM 709 N N . LYS A 1 90 ? 1.070 -3.599 -14.586 1.00 86.69 90 LYS A N 1
ATOM 710 C CA . LYS A 1 90 ? 2.065 -4.596 -14.989 1.00 86.69 90 LYS A CA 1
ATOM 711 C C . LYS A 1 90 ? 2.870 -5.059 -13.763 1.00 86.69 90 LYS A C 1
ATOM 713 O O . LYS A 1 90 ? 3.981 -4.570 -13.553 1.00 86.69 90 LYS A O 1
ATOM 718 N N . PRO A 1 91 ? 2.326 -5.952 -12.918 1.00 89.62 91 PRO A N 1
ATOM 719 C CA . PRO A 1 91 ? 3.071 -6.521 -11.798 1.00 89.62 91 PRO A CA 1
ATOM 720 C C . PRO A 1 91 ? 4.282 -7.325 -12.286 1.00 89.62 91 PRO A C 1
ATOM 722 O O . PRO A 1 91 ? 4.256 -7.896 -13.377 1.00 89.62 91 PRO A O 1
ATOM 725 N N . GLY A 1 92 ? 5.342 -7.375 -11.485 1.00 91.19 92 GLY A N 1
ATOM 726 C CA . GLY A 1 92 ? 6.575 -8.080 -11.828 1.00 91.19 92 GLY A CA 1
ATOM 727 C C . GLY A 1 92 ? 7.814 -7.488 -11.165 1.00 91.19 92 GLY A C 1
ATOM 728 O O . GLY A 1 92 ? 7.732 -6.526 -10.402 1.00 91.19 92 GLY A O 1
ATOM 729 N N . ILE A 1 93 ? 8.974 -8.075 -11.463 1.00 93.19 93 ILE A N 1
ATOM 730 C CA . ILE A 1 93 ? 10.277 -7.615 -10.974 1.00 93.19 93 ILE A CA 1
ATOM 731 C C . ILE A 1 93 ? 11.012 -6.929 -12.119 1.00 93.19 93 ILE A C 1
ATOM 733 O O . ILE A 1 93 ? 11.226 -7.517 -13.178 1.00 93.19 93 ILE A O 1
ATOM 737 N N . TYR A 1 94 ? 11.429 -5.692 -11.884 1.00 90.62 94 TYR A N 1
ATOM 738 C CA . TYR A 1 94 ? 12.105 -4.852 -12.860 1.00 90.62 94 TYR A CA 1
ATOM 739 C C . TYR A 1 94 ? 13.564 -4.619 -12.449 1.00 90.62 94 TYR A C 1
ATOM 741 O O . TYR A 1 94 ? 13.847 -4.446 -11.262 1.00 90.62 94 TYR A O 1
ATOM 749 N N . PRO A 1 95 ? 14.506 -4.582 -13.404 1.00 88.50 95 PRO A N 1
ATOM 750 C CA . PRO A 1 95 ? 15.920 -4.351 -13.112 1.00 88.50 95 PRO A CA 1
ATOM 751 C C . PRO A 1 95 ? 16.272 -2.871 -12.881 1.00 88.50 95 PRO A C 1
ATOM 753 O O . PRO A 1 95 ? 17.369 -2.571 -12.428 1.00 88.50 95 PRO A O 1
ATOM 756 N N . PHE A 1 96 ? 15.374 -1.936 -13.203 1.00 87.94 96 PHE A N 1
ATOM 757 C CA . PHE A 1 96 ? 15.578 -0.502 -12.994 1.00 87.94 96 PHE A CA 1
ATOM 758 C C . PHE A 1 96 ? 14.256 0.217 -12.696 1.00 87.94 96 PHE A C 1
ATOM 760 O O . PHE A 1 96 ? 13.171 -0.249 -13.058 1.00 87.94 96 PHE A O 1
ATOM 767 N N . TRP A 1 97 ? 14.356 1.360 -12.014 1.00 86.81 97 TRP A N 1
ATOM 768 C CA . TRP A 1 97 ? 13.207 2.191 -11.653 1.00 86.81 97 TRP A CA 1
ATOM 769 C C . TRP A 1 97 ? 12.722 3.052 -12.822 1.00 86.81 97 TRP A C 1
ATOM 771 O O . TRP A 1 97 ? 11.588 2.899 -13.270 1.00 86.81 97 TRP A O 1
ATOM 781 N N . ASP A 1 98 ? 13.594 3.935 -13.314 1.00 84.81 98 ASP A N 1
ATOM 782 C CA . ASP A 1 98 ? 13.326 4.900 -14.381 1.00 84.81 98 ASP A CA 1
ATOM 783 C C . ASP A 1 98 ? 13.824 4.395 -15.742 1.00 84.81 98 ASP A C 1
ATOM 785 O O . ASP A 1 98 ? 14.879 3.768 -15.830 1.00 84.81 98 ASP A O 1
ATOM 789 N N . GLY A 1 99 ? 13.111 4.752 -16.810 1.00 82.56 99 GLY A N 1
ATOM 790 C CA . GLY A 1 99 ? 13.471 4.444 -18.196 1.00 82.56 99 GLY A CA 1
ATOM 791 C C . GLY A 1 99 ? 12.462 3.522 -18.888 1.00 82.56 99 GLY A C 1
ATOM 792 O O . GLY A 1 99 ? 11.569 2.991 -18.225 1.00 82.56 99 GLY A O 1
ATOM 793 N N . PRO A 1 100 ? 12.592 3.329 -20.215 1.00 82.75 100 PRO A N 1
ATOM 794 C CA . PRO A 1 100 ? 11.674 2.495 -20.987 1.00 82.75 100 PRO A CA 1
ATOM 795 C C . PRO A 1 100 ? 11.606 1.072 -20.432 1.00 82.75 100 PRO A C 1
ATOM 797 O O . PRO A 1 100 ? 12.629 0.391 -20.357 1.00 82.75 100 PRO A O 1
ATOM 800 N N . GLY A 1 101 ? 10.411 0.618 -20.048 1.00 81.06 101 GLY A N 1
ATOM 801 C CA . GLY A 1 101 ? 10.221 -0.699 -19.436 1.00 81.06 101 GLY A CA 1
ATOM 802 C C . GLY A 1 101 ? 10.675 -0.798 -17.975 1.00 81.06 101 GLY A C 1
ATOM 803 O O . GLY A 1 101 ? 10.882 -1.908 -17.489 1.00 81.06 101 GLY A O 1
ATOM 804 N N . GLY A 1 102 ? 10.851 0.331 -17.283 1.00 85.69 102 GLY A N 1
ATOM 805 C CA . GLY A 1 102 ? 11.182 0.388 -15.858 1.00 85.69 102 GLY A CA 1
ATOM 806 C C . GLY A 1 102 ? 9.959 0.256 -14.950 1.00 85.6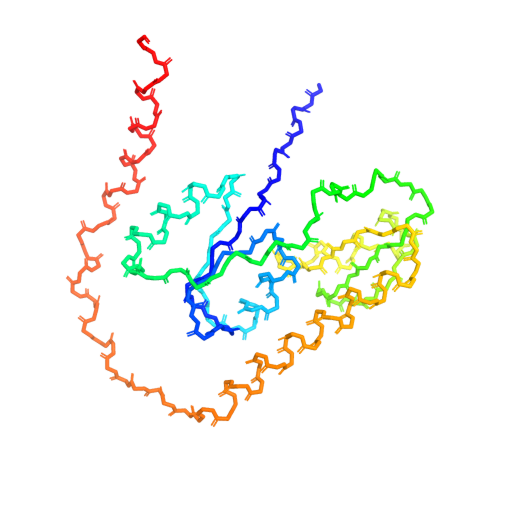9 102 GLY A C 1
ATOM 807 O O . GLY A 1 102 ? 8.815 0.424 -15.380 1.00 85.69 102 GLY A O 1
ATOM 808 N N . ALA A 1 103 ? 10.198 0.009 -13.659 1.00 86.56 103 ALA A N 1
ATOM 809 C CA . ALA A 1 103 ? 9.125 -0.131 -12.669 1.00 86.56 103 ALA A CA 1
ATOM 810 C C . ALA A 1 103 ? 8.224 1.110 -12.570 1.00 86.56 103 ALA A C 1
ATOM 812 O O . ALA A 1 103 ? 7.039 0.979 -12.275 1.00 86.56 103 ALA A O 1
ATOM 813 N N . LYS A 1 104 ? 8.756 2.309 -12.837 1.00 86.06 104 LYS A N 1
ATOM 814 C CA . LYS A 1 104 ? 7.998 3.563 -12.773 1.00 86.06 104 LYS A CA 1
ATOM 815 C C . LYS A 1 104 ? 6.804 3.579 -13.728 1.00 86.06 104 LYS A C 1
ATOM 817 O O . LYS A 1 104 ? 5.703 3.936 -13.319 1.00 86.06 104 LYS A O 1
ATOM 822 N N . GLU A 1 105 ? 6.980 3.100 -14.959 1.00 85.44 105 GLU A N 1
ATOM 823 C CA . GLU A 1 105 ? 5.887 2.988 -15.938 1.00 85.44 105 GLU A CA 1
ATOM 824 C C . GLU A 1 105 ? 4.784 2.032 -15.456 1.00 85.44 105 GLU A C 1
ATOM 826 O O . GLU A 1 105 ? 3.607 2.220 -15.761 1.00 85.44 105 GLU A O 1
ATOM 831 N N . ALA A 1 106 ? 5.161 1.020 -14.669 1.00 81.00 106 ALA A N 1
ATOM 832 C CA . ALA A 1 106 ? 4.250 0.039 -14.095 1.00 81.00 106 ALA A CA 1
ATOM 833 C C . ALA A 1 106 ? 3.514 0.529 -12.836 1.00 81.00 106 ALA A C 1
ATOM 835 O O . ALA A 1 106 ? 2.643 -0.185 -12.340 1.00 81.00 106 ALA A O 1
ATOM 836 N N . VAL A 1 107 ? 3.828 1.719 -12.314 1.00 81.19 107 VAL A N 1
ATOM 837 C CA . VAL A 1 107 ? 3.196 2.256 -11.094 1.00 81.19 107 VAL A CA 1
ATOM 838 C C . VAL A 1 107 ? 2.580 3.641 -11.284 1.00 81.19 107 VAL A C 1
ATOM 840 O O . VAL A 1 107 ? 1.579 3.940 -10.644 1.00 81.19 107 VAL A O 1
ATOM 843 N N . GLU A 1 108 ? 3.105 4.477 -12.187 1.00 79.19 108 GLU A N 1
ATOM 844 C CA . GLU A 1 108 ? 2.657 5.872 -12.353 1.00 79.19 108 GLU A CA 1
ATOM 845 C C . GLU A 1 108 ? 1.202 6.018 -12.802 1.00 79.19 108 GLU A C 1
ATOM 847 O O . GLU A 1 108 ? 0.572 7.040 -12.539 1.00 79.19 108 GLU A O 1
ATOM 852 N N . GLN A 1 109 ? 0.646 4.999 -13.454 1.00 72.12 109 GLN A N 1
ATOM 853 C CA . GLN A 1 109 ? -0.730 5.036 -13.944 1.00 72.12 109 GLN A CA 1
ATOM 854 C C . GLN A 1 109 ? -1.775 4.728 -12.857 1.00 72.12 109 GLN A C 1
ATOM 856 O O . GLN A 1 109 ? -2.969 4.829 -13.130 1.00 72.12 109 GLN A O 1
ATOM 861 N N . VAL A 1 110 ? -1.361 4.343 -11.640 1.00 71.62 110 VAL A N 1
ATOM 862 C CA . VAL A 1 110 ? -2.273 3.868 -10.587 1.00 71.62 110 VAL A CA 1
ATOM 863 C C . VAL A 1 110 ? -1.945 4.514 -9.242 1.00 71.62 110 VAL A C 1
ATOM 865 O O . VAL A 1 110 ? -0.861 4.345 -8.694 1.00 71.62 110 VAL A O 1
ATOM 868 N N . SER A 1 111 ? -2.925 5.202 -8.649 1.00 65.00 111 SER A N 1
ATOM 869 C CA . SER A 1 111 ? -2.779 5.914 -7.365 1.00 65.00 111 SER A CA 1
ATOM 870 C C . SER A 1 111 ? -2.576 5.004 -6.141 1.00 65.00 111 SER A C 1
ATOM 872 O O . SER A 1 111 ? -2.302 5.498 -5.051 1.00 65.00 111 SER A O 1
ATOM 874 N N . PHE A 1 112 ? -2.686 3.687 -6.321 1.00 71.31 112 PHE A N 1
ATOM 875 C CA . PHE A 1 112 ? -2.558 2.660 -5.284 1.00 71.31 112 PHE A CA 1
ATOM 876 C C . PHE A 1 112 ? -1.613 1.537 -5.727 1.00 71.31 112 PHE A C 1
ATOM 878 O O . PHE A 1 112 ? -1.903 0.362 -5.548 1.00 71.31 112 PHE A O 1
ATOM 885 N N . ALA A 1 113 ? -0.502 1.867 -6.382 1.00 83.31 113 ALA A N 1
ATOM 886 C CA . ALA A 1 113 ? 0.507 0.859 -6.677 1.00 83.31 113 ALA A CA 1
ATOM 887 C C . ALA A 1 113 ? 1.198 0.370 -5.385 1.00 83.31 113 ALA A C 1
ATOM 889 O O . ALA A 1 113 ? 1.410 1.138 -4.443 1.00 83.31 113 ALA A O 1
ATOM 890 N N . CYS A 1 114 ? 1.582 -0.908 -5.351 1.00 85.56 114 CYS A N 1
ATOM 891 C CA . CYS A 1 114 ? 2.356 -1.498 -4.258 1.00 85.56 114 CYS A CA 1
ATOM 892 C C . CYS A 1 114 ? 3.678 -2.012 -4.810 1.00 85.56 114 CYS A C 1
ATOM 894 O O . CYS A 1 114 ? 3.701 -2.984 -5.566 1.00 85.56 114 CYS A O 1
ATOM 896 N N . HIS A 1 115 ? 4.772 -1.351 -4.442 1.00 88.38 115 HIS A N 1
ATOM 897 C CA . HIS A 1 115 ? 6.101 -1.666 -4.945 1.00 88.38 115 HIS A CA 1
ATOM 898 C C . HIS A 1 115 ? 7.182 -1.444 -3.880 1.00 88.38 115 HIS A C 1
ATOM 900 O O . HIS A 1 115 ? 7.023 -0.619 -2.978 1.00 88.38 115 HIS A O 1
ATOM 906 N N . LYS A 1 116 ? 8.300 -2.164 -3.998 1.00 86.94 116 LYS A N 1
ATOM 907 C CA . LYS A 1 116 ? 9.481 -2.032 -3.130 1.00 86.94 116 LYS A CA 1
ATOM 908 C C . LYS A 1 116 ? 10.742 -2.451 -3.893 1.00 86.94 116 LYS A C 1
ATOM 910 O O . LYS A 1 116 ? 10.673 -3.288 -4.788 1.00 86.94 116 LYS A O 1
ATOM 915 N N . SER A 1 117 ? 11.887 -1.846 -3.579 1.00 86.25 117 SER A N 1
ATOM 916 C CA . SER A 1 117 ? 13.187 -2.256 -4.120 1.00 86.25 117 SER A CA 1
ATOM 917 C C . SER A 1 117 ? 13.920 -3.176 -3.147 1.00 86.25 117 SER A C 1
ATOM 919 O O . SER A 1 117 ? 13.859 -2.987 -1.932 1.00 86.25 117 SER A O 1
ATOM 921 N N . PHE A 1 118 ? 14.635 -4.152 -3.696 1.00 86.44 118 PHE A N 1
ATOM 922 C CA . PHE A 1 118 ? 15.410 -5.145 -2.959 1.00 86.44 118 PHE A CA 1
ATOM 923 C C . PHE A 1 118 ? 16.799 -5.298 -3.566 1.00 86.44 118 PHE A C 1
ATOM 925 O O . PHE A 1 118 ? 17.007 -4.996 -4.741 1.00 86.44 118 PHE A O 1
ATOM 932 N N . ARG A 1 119 ? 17.757 -5.789 -2.776 1.00 86.44 119 ARG A N 1
ATOM 933 C CA . ARG A 1 119 ? 19.114 -6.056 -3.273 1.00 86.44 119 ARG A CA 1
ATOM 934 C C . ARG A 1 119 ? 19.177 -7.337 -4.090 1.00 86.44 119 ARG A C 1
ATOM 936 O O . ARG A 1 119 ? 20.063 -7.474 -4.927 1.00 86.44 119 ARG A O 1
ATOM 943 N N . THR A 1 120 ? 18.263 -8.274 -3.848 1.00 87.94 120 THR A N 1
ATOM 944 C CA . THR A 1 120 ? 18.242 -9.560 -4.542 1.00 87.94 120 THR A CA 1
ATOM 945 C C . THR A 1 120 ? 16.907 -9.810 -5.234 1.00 87.94 120 THR A C 1
ATOM 947 O O . THR A 1 120 ? 15.841 -9.415 -4.761 1.00 87.94 120 THR A O 1
ATOM 950 N N . HIS A 1 121 ? 16.959 -10.518 -6.364 1.00 88.88 121 HIS A N 1
ATOM 951 C CA . HIS A 1 121 ? 15.760 -10.962 -7.075 1.00 88.88 121 HIS A CA 1
ATOM 952 C C . HIS A 1 121 ? 14.895 -11.893 -6.211 1.00 88.88 121 HIS A C 1
ATOM 954 O O . HIS A 1 121 ? 13.673 -11.888 -6.322 1.00 88.88 121 HIS A O 1
ATOM 960 N N . LYS A 1 122 ? 15.521 -12.705 -5.350 1.00 89.94 122 LYS A N 1
ATOM 961 C CA . LYS A 1 122 ? 14.808 -13.639 -4.474 1.00 89.94 122 LYS A CA 1
ATOM 962 C C . LYS A 1 122 ? 13.917 -12.895 -3.474 1.00 89.94 122 LYS A C 1
ATOM 964 O O . LYS A 1 122 ? 12.732 -13.193 -3.414 1.00 89.94 122 LYS A O 1
ATOM 969 N N . GLU A 1 123 ? 14.453 -11.892 -2.780 1.00 87.56 123 GLU A N 1
ATOM 970 C CA . GLU A 1 123 ? 13.672 -11.046 -1.862 1.00 87.56 123 GLU A CA 1
ATOM 971 C C . GLU A 1 123 ? 12.530 -10.320 -2.593 1.00 87.56 123 GLU A C 1
ATOM 973 O O . GLU A 1 123 ? 11.412 -10.233 -2.088 1.00 87.56 123 GLU A O 1
ATOM 978 N N . ALA A 1 124 ? 12.793 -9.838 -3.814 1.00 88.81 124 ALA A N 1
ATOM 979 C CA . ALA A 1 124 ? 11.781 -9.201 -4.653 1.00 88.81 124 ALA A CA 1
ATOM 980 C C . ALA A 1 124 ? 10.630 -10.154 -5.019 1.00 88.81 124 ALA A C 1
ATOM 982 O O . ALA A 1 124 ? 9.471 -9.739 -5.020 1.00 88.81 124 ALA A O 1
ATOM 983 N N . GLN A 1 125 ? 10.934 -11.423 -5.300 1.00 91.56 125 GLN A N 1
ATOM 984 C CA . GLN A 1 125 ? 9.922 -12.440 -5.584 1.00 91.56 125 GLN A CA 1
ATOM 985 C C . GLN A 1 125 ? 9.129 -12.807 -4.328 1.00 91.56 125 GLN A C 1
ATOM 987 O O . GLN A 1 125 ? 7.903 -12.797 -4.364 1.00 91.56 125 GLN A O 1
ATOM 992 N N . GLU A 1 126 ? 9.813 -13.042 -3.207 1.00 90.06 126 GLU A N 1
ATOM 993 C CA . GLU A 1 126 ? 9.175 -13.351 -1.922 1.00 90.06 126 GLU A CA 1
ATOM 994 C C . GLU A 1 126 ? 8.208 -12.240 -1.488 1.00 90.06 126 GLU A C 1
ATOM 996 O O . GLU A 1 126 ? 7.127 -12.527 -0.978 1.00 90.06 126 GLU A O 1
ATOM 1001 N N . PHE A 1 127 ? 8.541 -10.974 -1.755 1.00 86.81 127 PHE A N 1
ATOM 1002 C CA . PHE A 1 127 ? 7.644 -9.841 -1.531 1.00 86.81 127 PHE A CA 1
ATOM 1003 C C . PHE A 1 127 ? 6.351 -9.920 -2.355 1.00 86.81 127 PHE A C 1
ATOM 1005 O O . PHE A 1 127 ? 5.267 -9.702 -1.811 1.00 86.81 127 PHE A O 1
ATOM 1012 N N . ILE A 1 128 ? 6.451 -10.222 -3.654 1.00 88.81 128 ILE A N 1
ATOM 1013 C CA . ILE A 1 128 ? 5.282 -10.349 -4.539 1.00 88.81 128 ILE A CA 1
ATOM 1014 C C . ILE A 1 128 ? 4.428 -11.544 -4.112 1.00 88.81 128 ILE A C 1
ATOM 1016 O O . ILE A 1 128 ? 3.209 -11.419 -4.002 1.00 88.81 128 ILE A O 1
ATOM 1020 N N . ASP A 1 129 ? 5.059 -12.680 -3.823 1.00 88.69 129 ASP A N 1
ATOM 1021 C CA . ASP A 1 129 ? 4.372 -13.903 -3.408 1.00 88.69 129 ASP A CA 1
ATOM 1022 C C . ASP A 1 129 ? 3.651 -13.703 -2.068 1.00 88.69 129 ASP A C 1
ATOM 1024 O O . ASP A 1 129 ? 2.481 -14.065 -1.922 1.00 88.69 129 ASP A O 1
ATOM 1028 N N . HIS A 1 130 ? 4.310 -13.059 -1.101 1.00 85.81 130 HIS A N 1
ATOM 1029 C CA . HIS A 1 130 ? 3.711 -12.719 0.188 1.00 85.81 130 HIS A CA 1
ATOM 1030 C C . HIS A 1 130 ? 2.520 -11.763 0.035 1.00 85.81 130 HIS A C 1
ATOM 1032 O O . HIS A 1 130 ? 1.472 -11.962 0.661 1.00 85.81 130 HIS A O 1
ATOM 1038 N N . TRP A 1 131 ? 2.657 -10.742 -0.816 1.00 87.81 131 TRP A N 1
ATOM 1039 C CA . TRP A 1 131 ? 1.579 -9.801 -1.108 1.00 87.81 131 TRP A CA 1
ATOM 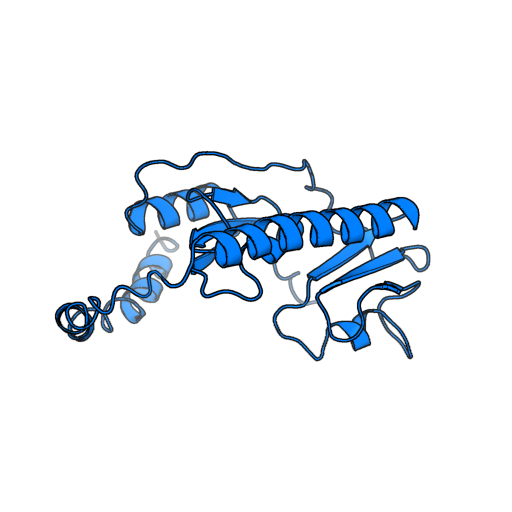1040 C C . TRP A 1 131 ? 0.374 -10.510 -1.737 1.00 87.81 131 TRP A C 1
ATOM 1042 O O . TRP A 1 131 ? -0.749 -10.336 -1.260 1.00 87.81 131 TRP A O 1
ATOM 1052 N N . ASN A 1 132 ? 0.610 -11.365 -2.738 1.00 86.19 132 ASN A N 1
ATOM 1053 C CA . ASN A 1 132 ? -0.433 -12.147 -3.401 1.00 86.19 132 ASN A CA 1
ATOM 1054 C C . ASN A 1 132 ? -1.150 -13.068 -2.415 1.00 86.19 132 ASN A C 1
ATOM 1056 O O . ASN A 1 132 ? -2.374 -13.051 -2.353 1.00 86.19 132 ASN A O 1
ATOM 1060 N N . ASN A 1 133 ? -0.414 -13.825 -1.600 1.00 84.75 133 ASN A N 1
ATOM 1061 C CA . ASN A 1 133 ? -1.022 -14.720 -0.616 1.00 84.75 133 ASN A CA 1
ATOM 1062 C C . ASN A 1 133 ? -1.900 -13.957 0.383 1.00 84.75 133 ASN A C 1
ATOM 1064 O O . ASN A 1 133 ? -3.021 -14.377 0.656 1.00 84.75 133 ASN A O 1
ATOM 1068 N N . THR A 1 134 ? -1.430 -12.807 0.873 1.00 81.25 134 THR A N 1
ATOM 1069 C CA . THR A 1 134 ? -2.195 -11.966 1.807 1.00 81.25 134 THR A CA 1
ATOM 1070 C C . THR A 1 134 ? -3.463 -11.403 1.161 1.00 81.25 134 THR A C 1
ATOM 1072 O O . THR A 1 134 ? -4.525 -11.381 1.779 1.00 81.25 134 THR A O 1
ATOM 1075 N N . TYR A 1 135 ? -3.365 -10.952 -0.090 1.00 80.38 135 TYR A N 1
ATOM 1076 C CA . TYR A 1 135 ? -4.504 -10.434 -0.843 1.00 80.38 135 TYR A CA 1
ATOM 1077 C C . TYR A 1 135 ? -5.542 -11.530 -1.150 1.00 80.38 135 TYR A C 1
ATOM 1079 O O . TYR A 1 135 ? -6.751 -11.324 -1.011 1.00 80.38 135 TYR A O 1
ATOM 1087 N N . MET A 1 136 ? -5.081 -12.723 -1.534 1.00 75.88 136 MET A N 1
ATOM 1088 C CA . MET A 1 136 ? -5.949 -13.861 -1.844 1.00 75.88 136 MET A CA 1
ATOM 1089 C C . MET A 1 136 ? -6.664 -14.403 -0.599 1.00 75.88 136 MET A C 1
ATOM 1091 O O . MET A 1 136 ? -7.859 -14.677 -0.668 1.00 75.88 136 MET A O 1
ATOM 1095 N N . ASP A 1 137 ? -5.981 -14.494 0.544 1.00 74.69 137 ASP A N 1
ATOM 1096 C CA . ASP A 1 137 ? -6.595 -14.887 1.821 1.00 74.69 137 ASP A CA 1
ATOM 1097 C C . ASP A 1 137 ? -7.709 -13.906 2.234 1.00 74.69 137 ASP A C 1
ATOM 1099 O O . ASP A 1 137 ? -8.852 -14.290 2.502 1.00 74.69 137 ASP A O 1
ATOM 1103 N N . GLY A 1 138 ? -7.414 -12.605 2.155 1.00 64.50 138 GLY A N 1
ATOM 1104 C CA . GLY A 1 138 ? -8.378 -11.550 2.445 1.00 64.50 138 GLY A CA 1
ATOM 1105 C C . GLY A 1 138 ? -9.607 -11.561 1.530 1.00 64.50 138 GLY A C 1
ATOM 1106 O O . GLY A 1 138 ? -10.736 -11.358 1.989 1.00 64.50 138 GLY A O 1
ATOM 1107 N N . SER A 1 139 ? -9.414 -11.793 0.231 1.00 61.16 139 SER A N 1
ATOM 1108 C CA . SER A 1 139 ? -10.501 -11.789 -0.759 1.00 61.16 139 SER A CA 1
ATOM 1109 C C . SER A 1 139 ? -11.394 -13.032 -0.684 1.00 61.16 139 SER A C 1
ATOM 1111 O O . SER A 1 139 ? -12.615 -12.906 -0.814 1.00 61.16 139 SER A O 1
ATOM 1113 N N . GLN A 1 140 ? -10.837 -14.213 -0.393 1.00 59.06 140 GLN A N 1
ATOM 1114 C CA . GLN A 1 140 ? -11.621 -15.435 -0.168 1.00 59.06 140 GLN A CA 1
ATOM 1115 C C . GLN A 1 140 ? -12.560 -15.305 1.038 1.00 59.06 140 GLN A C 1
ATOM 1117 O O . GLN A 1 140 ? -13.693 -15.791 0.997 1.00 59.06 140 GLN A O 1
ATOM 1122 N N . LYS A 1 141 ? -12.127 -14.599 2.089 1.00 56.62 141 LYS A N 1
ATOM 1123 C CA . LYS A 1 141 ? -12.939 -14.350 3.286 1.00 56.62 141 LYS A CA 1
ATOM 1124 C C . LYS A 1 141 ? -14.198 -13.528 2.995 1.00 56.62 141 LYS A C 1
ATOM 1126 O O . LYS A 1 141 ? -15.260 -13.833 3.522 1.00 56.62 141 LYS A O 1
ATOM 1131 N N . ILE A 1 142 ? -14.118 -12.547 2.093 1.00 54.81 142 ILE A N 1
ATOM 1132 C CA . ILE A 1 142 ? -15.294 -11.764 1.671 1.00 54.81 142 ILE A CA 1
ATOM 1133 C C . ILE A 1 142 ? -16.260 -12.621 0.845 1.00 54.81 142 ILE A C 1
ATOM 1135 O O . ILE A 1 142 ? -17.471 -12.549 1.040 1.00 54.81 142 ILE A O 1
ATOM 1139 N N . GLN A 1 143 ? -15.744 -13.454 -0.063 1.00 53.66 143 GLN A N 1
ATOM 1140 C CA . GLN A 1 143 ? -16.585 -14.311 -0.904 1.00 53.66 143 GLN A CA 1
ATOM 1141 C C . GLN A 1 143 ? -17.326 -15.388 -0.094 1.00 53.66 143 GLN A C 1
ATOM 1143 O O . GLN A 1 143 ? -18.460 -15.727 -0.431 1.00 53.66 143 GLN A O 1
ATOM 1148 N N . SER A 1 144 ? -16.722 -15.905 0.983 1.00 53.31 144 SER A N 1
ATOM 1149 C CA . SER A 1 144 ? -17.340 -16.923 1.844 1.00 53.31 144 SER A CA 1
ATOM 1150 C C . SER A 1 144 ? -18.367 -16.366 2.838 1.00 53.31 144 SER A C 1
ATOM 1152 O O . SER A 1 144 ? -19.246 -17.109 3.271 1.00 53.31 144 SER A O 1
ATOM 1154 N N . MET A 1 145 ? -18.318 -15.067 3.156 1.00 48.50 145 MET A N 1
ATOM 1155 C CA . MET A 1 145 ? -19.286 -14.411 4.050 1.00 48.50 145 MET A CA 1
ATOM 1156 C C . MET A 1 145 ? -20.659 -14.146 3.402 1.00 48.50 145 MET A C 1
ATOM 1158 O O . MET A 1 145 ? -21.600 -13.790 4.110 1.00 48.50 145 MET A O 1
ATOM 1162 N N . GLY A 1 146 ? -20.819 -14.380 2.092 1.00 42.47 146 GLY A N 1
ATOM 1163 C CA . GLY A 1 146 ? -22.076 -14.147 1.370 1.00 42.47 146 GLY A CA 1
ATOM 1164 C C . GLY A 1 146 ? -22.516 -12.670 1.379 1.00 42.47 146 GLY A C 1
ATOM 1165 O O . GLY A 1 146 ? -21.911 -11.827 2.040 1.00 42.47 146 GLY A O 1
ATOM 1166 N N . PRO A 1 147 ? -23.569 -12.294 0.630 1.00 45.56 147 PRO A N 1
ATOM 1167 C CA . PRO A 1 147 ? -24.080 -10.932 0.656 1.00 45.56 147 PRO A CA 1
ATOM 1168 C C . PRO A 1 147 ? -24.912 -10.717 1.926 1.00 45.56 147 PRO A C 1
ATOM 1170 O O . PRO A 1 147 ? -26.138 -10.701 1.873 1.00 45.56 147 PRO A O 1
ATOM 1173 N N . THR A 1 148 ? -24.284 -10.482 3.078 1.00 49.19 148 THR A N 1
ATOM 1174 C CA . THR A 1 148 ? -24.953 -9.734 4.156 1.00 49.19 148 THR A CA 1
ATOM 1175 C C . THR A 1 148 ? -24.833 -8.244 3.857 1.00 49.19 148 THR A C 1
ATOM 1177 O O . THR A 1 148 ? -24.178 -7.486 4.568 1.00 49.19 148 THR A O 1
ATOM 1180 N N . PHE A 1 149 ? -25.456 -7.826 2.754 1.00 41.47 149 PHE A N 1
ATOM 1181 C CA . PHE A 1 149 ? -25.793 -6.431 2.505 1.00 41.47 149 PHE A CA 1
ATOM 1182 C C . PHE A 1 149 ? -27.021 -6.117 3.369 1.00 41.47 149 PHE A C 1
ATOM 1184 O O . PHE A 1 149 ? -28.148 -6.084 2.875 1.00 41.47 149 PHE A O 1
ATOM 1191 N N . ASP A 1 150 ? -26.835 -5.981 4.686 1.00 36.34 150 ASP A N 1
ATOM 1192 C CA . ASP A 1 150 ? -27.923 -5.501 5.537 1.00 36.34 150 ASP A CA 1
ATOM 1193 C C . ASP A 1 150 ? -28.177 -4.032 5.186 1.00 36.34 150 ASP A C 1
ATOM 1195 O O . ASP A 1 150 ? -27.372 -3.131 5.431 1.00 36.34 150 ASP A O 1
ATOM 1199 N N . THR A 1 151 ? -29.305 -3.822 4.518 1.00 38.81 151 THR A N 1
ATOM 1200 C CA . THR A 1 151 ? -29.784 -2.5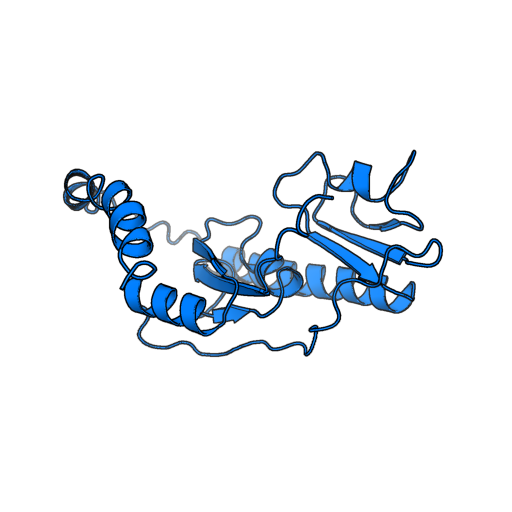65 3.948 1.00 38.81 151 THR A CA 1
ATOM 1201 C C . THR A 1 151 ? -30.360 -1.680 5.063 1.00 38.81 151 THR A C 1
ATOM 1203 O O . THR A 1 151 ? -31.511 -1.255 5.021 1.00 38.81 151 THR A O 1
ATOM 1206 N N . ARG A 1 152 ? -29.575 -1.447 6.123 1.00 36.84 152 ARG A N 1
ATOM 1207 C CA . ARG A 1 152 ? -29.987 -0.729 7.343 1.00 36.84 152 ARG A CA 1
ATOM 1208 C C . ARG A 1 152 ? -29.084 0.442 7.725 1.00 36.84 152 ARG A C 1
ATOM 1210 O O . ARG A 1 152 ? -29.123 0.889 8.869 1.00 36.84 152 ARG A O 1
ATOM 1217 N N . LEU A 1 153 ? -28.340 1.008 6.775 1.00 37.53 153 LEU A N 1
ATOM 1218 C CA . LEU A 1 153 ? -27.653 2.289 6.981 1.00 37.53 153 LEU A CA 1
ATOM 1219 C C . LEU A 1 153 ? -28.306 3.477 6.259 1.00 37.53 153 LEU A C 1
ATOM 1221 O O . LEU A 1 153 ? -27.656 4.490 6.031 1.00 37.53 153 LEU A O 1
ATOM 1225 N N . ASP A 1 154 ? -29.617 3.419 6.015 1.00 34.84 154 ASP A N 1
ATOM 1226 C CA . ASP A 1 154 ? -30.411 4.614 5.681 1.00 34.84 154 ASP A CA 1
ATOM 1227 C C . ASP A 1 154 ? -30.698 5.504 6.909 1.00 34.84 154 ASP A C 1
ATOM 1229 O O . ASP A 1 154 ? -31.388 6.513 6.800 1.00 34.84 154 ASP A O 1
ATOM 1233 N N . ASN A 1 155 ? -30.136 5.191 8.087 1.00 40.59 155 ASN A N 1
ATOM 1234 C 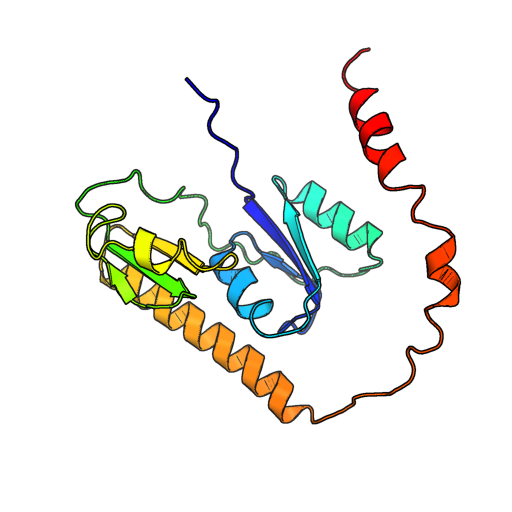CA . ASN A 1 155 ? -30.326 5.998 9.301 1.00 40.59 155 ASN A CA 1
ATOM 1235 C C . ASN A 1 155 ? -29.059 6.702 9.830 1.00 40.59 155 ASN A C 1
ATOM 1237 O O . ASN A 1 155 ? -29.121 7.388 10.847 1.00 40.59 155 ASN A O 1
ATOM 1241 N N . CYS A 1 156 ? -27.917 6.624 9.133 1.00 35.44 156 CYS A N 1
ATOM 1242 C CA . CYS A 1 156 ? -26.727 7.430 9.470 1.00 35.44 156 CYS A CA 1
ATOM 1243 C C . CYS A 1 156 ? -26.626 8.747 8.681 1.00 35.44 156 CYS A C 1
ATOM 1245 O O . CYS A 1 156 ? -25.666 9.498 8.852 1.00 35.44 156 CYS A O 1
ATOM 1247 N N . GLN A 1 157 ? -27.633 9.087 7.868 1.00 33.34 157 GLN A N 1
ATOM 1248 C CA . GLN A 1 157 ? -27.711 10.396 7.208 1.00 33.34 157 GLN A CA 1
ATOM 1249 C C . GLN A 1 157 ? -28.096 11.544 8.166 1.00 33.34 157 GLN A C 1
ATOM 1251 O O . GLN A 1 157 ? -27.941 12.711 7.807 1.00 33.34 157 GLN A O 1
ATOM 1256 N N . ALA A 1 158 ? -28.528 11.254 9.400 1.00 30.48 158 ALA A N 1
ATOM 1257 C CA . ALA A 1 158 ? -28.964 12.282 10.352 1.00 30.48 158 ALA A CA 1
ATOM 1258 C C . ALA A 1 158 ? -27.834 12.926 11.185 1.00 30.48 158 ALA A C 1
ATOM 1260 O O . ALA A 1 158 ? -28.031 14.013 11.721 1.00 30.48 158 ALA A O 1
ATOM 1261 N N . VAL A 1 159 ? -26.636 12.332 11.261 1.00 37.03 159 VAL A N 1
ATOM 1262 C CA . VAL A 1 159 ? -25.488 12.944 11.978 1.00 37.03 159 VAL A CA 1
ATOM 1263 C C . VAL A 1 159 ? -24.598 13.768 11.028 1.00 37.03 159 VAL A C 1
ATOM 1265 O O . VAL A 1 159 ? -23.860 14.661 11.442 1.00 37.03 159 VAL A O 1
ATOM 1268 N N . PHE A 1 160 ? -24.741 13.553 9.717 1.00 35.81 160 PHE A N 1
ATOM 1269 C CA . PHE A 1 160 ? -23.859 14.099 8.681 1.00 35.81 160 PHE A CA 1
ATOM 1270 C C . PHE A 1 160 ? -24.002 15.608 8.404 1.00 35.81 160 PHE A C 1
ATOM 1272 O O . PHE A 1 160 ? -23.175 16.169 7.689 1.00 35.81 160 PHE A O 1
ATOM 1279 N N . ARG A 1 161 ? -24.996 16.305 8.977 1.00 34.28 161 ARG A N 1
ATOM 1280 C CA . ARG A 1 161 ? -25.129 17.772 8.827 1.00 34.28 161 ARG A CA 1
ATOM 1281 C C . ARG A 1 161 ? -24.441 18.596 9.924 1.00 34.28 161 ARG A C 1
ATOM 1283 O O . ARG A 1 161 ? -24.470 19.818 9.839 1.00 34.28 161 ARG A O 1
ATOM 1290 N N . GLY A 1 162 ? -23.811 17.965 10.919 1.00 36.00 162 GLY A N 1
ATOM 1291 C CA . GLY A 1 162 ? -23.222 18.674 12.067 1.00 36.00 162 GLY A CA 1
ATOM 1292 C C . GLY A 1 162 ? -21.695 18.816 12.087 1.00 36.00 162 GLY A C 1
ATOM 1293 O O . GLY A 1 162 ? -21.191 19.679 12.796 1.00 36.00 162 GLY A O 1
ATOM 1294 N N . GLN A 1 163 ? -20.936 18.004 11.341 1.00 39.28 163 GLN A N 1
ATOM 1295 C CA . GLN A 1 163 ? -19.478 17.891 11.562 1.00 39.28 163 GLN A CA 1
ATOM 1296 C C . GLN A 1 163 ? -18.573 18.283 10.390 1.00 39.28 163 GLN A C 1
ATOM 1298 O O . GLN A 1 163 ? -17.355 18.174 10.504 1.00 39.28 163 GLN A O 1
ATOM 1303 N N . MET A 1 164 ? -19.116 18.867 9.320 1.00 33.75 164 MET A N 1
ATOM 1304 C CA . MET A 1 164 ? -18.282 19.526 8.300 1.00 33.75 164 MET A CA 1
ATOM 1305 C C . MET A 1 164 ? -17.577 20.798 8.821 1.00 33.75 164 MET A C 1
ATOM 1307 O O . MET A 1 164 ? -16.719 21.334 8.134 1.00 33.75 164 MET A O 1
ATOM 1311 N N . SER A 1 165 ? -17.883 21.261 10.041 1.00 39.66 165 SER A N 1
ATOM 1312 C CA . SER A 1 165 ? -17.280 22.459 10.650 1.00 39.66 165 SER A CA 1
ATOM 1313 C C . SER A 1 165 ? -15.982 22.200 11.432 1.00 39.66 165 SER A C 1
ATOM 1315 O O . SER A 1 165 ? -15.293 23.156 11.781 1.00 39.66 165 SER A O 1
ATOM 1317 N N . LEU A 1 166 ? -15.638 20.946 11.755 1.00 39.84 166 LEU A N 1
ATOM 1318 C CA . LEU A 1 166 ? -14.500 20.656 12.646 1.00 39.84 166 LEU A CA 1
ATOM 1319 C C . LEU A 1 166 ? -13.198 20.340 11.903 1.00 39.84 166 LEU A C 1
ATOM 1321 O O . LEU A 1 166 ? -12.127 20.420 12.501 1.00 39.84 166 LEU A O 1
ATOM 1325 N N . CYS A 1 167 ? -13.263 20.035 10.603 1.00 39.25 167 CYS A N 1
ATOM 1326 C CA . CYS A 1 167 ? -12.064 19.727 9.824 1.00 39.25 167 CYS A CA 1
ATOM 1327 C C . CYS A 1 167 ? -11.228 20.984 9.514 1.00 39.25 167 CYS A C 1
ATOM 1329 O O . CYS A 1 167 ? -10.006 20.894 9.492 1.00 39.25 167 CYS A O 1
ATOM 1331 N N . GLU A 1 168 ? -11.854 22.159 9.375 1.00 36.97 168 GLU A N 1
ATOM 1332 C CA . GLU A 1 168 ? -11.138 23.437 9.192 1.00 36.97 168 GLU A CA 1
ATOM 1333 C C . GLU A 1 168 ? -10.604 24.023 10.512 1.00 36.97 168 GLU A C 1
ATOM 1335 O O . GLU A 1 168 ? -9.656 24.802 10.509 1.00 36.97 168 GLU A O 1
ATOM 1340 N N . SER A 1 169 ? -11.147 23.611 11.664 1.00 43.09 169 SER A N 1
ATOM 1341 C CA . SER A 1 169 ? -10.645 24.054 12.976 1.00 43.09 169 SER A CA 1
ATOM 1342 C C . SER A 1 169 ? -9.433 23.253 13.472 1.00 43.09 169 SER A C 1
ATOM 1344 O O . SER A 1 169 ? -8.728 23.717 14.368 1.00 43.09 169 SER A O 1
ATOM 1346 N N . LEU A 1 170 ? -9.149 22.081 12.887 1.00 45.09 170 LEU A N 1
ATOM 1347 C CA . LEU A 1 170 ? -8.013 21.242 13.288 1.00 45.09 170 LEU A CA 1
ATOM 1348 C C . LEU A 1 170 ? -6.660 21.797 12.801 1.00 45.09 170 LEU A C 1
ATOM 1350 O O . LEU A 1 170 ? -5.667 21.652 13.510 1.00 45.09 170 LEU A O 1
ATOM 1354 N N . GLU A 1 171 ? -6.612 22.493 11.655 1.00 47.69 171 GLU A N 1
ATOM 1355 C CA . GLU A 1 171 ? -5.392 23.209 11.232 1.00 47.69 171 GLU A CA 1
ATOM 1356 C C . GLU A 1 171 ? -5.089 24.409 12.144 1.00 47.69 171 GLU A C 1
ATOM 1358 O O . GLU A 1 171 ? -3.928 24.709 12.407 1.00 47.69 171 GLU A O 1
ATOM 1363 N N . ALA A 1 172 ? -6.114 25.055 12.708 1.00 44.16 172 ALA A N 1
ATOM 1364 C CA . ALA A 1 172 ? -5.938 26.216 13.581 1.00 44.16 172 ALA A CA 1
ATOM 1365 C C . ALA A 1 172 ? -5.461 25.867 15.005 1.00 44.16 172 ALA A C 1
ATOM 1367 O O . ALA A 1 172 ? -4.910 26.735 15.684 1.00 44.16 172 ALA A O 1
ATOM 1368 N N . LEU A 1 173 ? -5.671 24.628 15.472 1.00 44.12 173 LEU A N 1
ATOM 1369 C CA . LEU A 1 173 ? -5.234 24.202 16.807 1.00 44.12 173 LEU A CA 1
ATOM 1370 C C . LEU A 1 173 ? -3.774 23.727 16.811 1.00 44.12 173 LEU A C 1
ATOM 1372 O O . LEU A 1 173 ? -3.039 24.046 17.737 1.00 44.12 173 LEU A O 1
ATOM 1376 N N . ILE A 1 174 ? -3.332 23.054 15.742 1.00 47.34 174 ILE A N 1
ATOM 1377 C CA . ILE A 1 174 ? -1.953 22.552 15.611 1.00 47.34 174 ILE A CA 1
ATOM 1378 C C . ILE A 1 174 ? -0.940 23.705 15.463 1.00 47.34 174 ILE A C 1
ATOM 1380 O O . ILE A 1 174 ? 0.202 23.578 15.886 1.00 47.34 174 ILE A O 1
ATOM 1384 N N . ILE A 1 175 ? -1.349 24.864 14.934 1.00 48.59 175 ILE A N 1
ATOM 1385 C CA . ILE A 1 175 ? -0.454 26.023 14.749 1.00 48.59 175 ILE A CA 1
ATOM 1386 C C . ILE A 1 175 ? -0.235 26.821 16.055 1.00 48.59 175 ILE A C 1
ATOM 1388 O O . ILE A 1 175 ? 0.710 27.600 16.146 1.00 48.59 175 ILE A O 1
ATOM 1392 N N . LYS A 1 176 ? -1.067 26.642 17.093 1.00 45.28 176 LYS A N 1
ATOM 1393 C CA . LYS A 1 176 ? -0.976 27.447 18.329 1.00 45.28 176 LYS A CA 1
ATOM 1394 C C . LYS A 1 176 ? 0.014 26.928 19.376 1.00 45.28 176 LYS A C 1
ATOM 1396 O O . LYS A 1 176 ? 0.326 27.683 20.286 1.00 45.28 176 LYS A O 1
ATOM 1401 N N . GLU A 1 177 ? 0.525 25.705 19.247 1.00 48.22 177 GLU A N 1
ATOM 1402 C CA . GLU A 1 177 ? 1.473 25.121 20.217 1.00 48.22 177 GLU A CA 1
ATOM 1403 C C . GLU A 1 177 ? 2.960 25.294 19.848 1.00 48.22 177 GLU A C 1
ATOM 1405 O O . GLU A 1 177 ? 3.820 24.882 20.616 1.00 48.22 177 GLU A O 1
ATOM 1410 N N . GLU A 1 178 ? 3.299 25.931 18.717 1.00 49.72 178 GLU A N 1
ATOM 1411 C CA . GLU A 1 178 ? 4.704 26.206 18.338 1.00 49.72 178 GLU A CA 1
ATOM 1412 C C . GLU A 1 178 ? 5.195 27.626 18.693 1.00 49.72 178 GLU A C 1
ATOM 1414 O O . GLU A 1 178 ? 6.269 28.030 18.249 1.00 49.72 178 GLU A O 1
ATOM 1419 N N . HIS A 1 179 ? 4.443 28.414 19.473 1.00 43.94 179 HIS A N 1
ATOM 1420 C CA . HIS A 1 179 ? 4.800 29.817 19.734 1.00 43.94 179 HIS A CA 1
ATOM 1421 C C . HIS A 1 179 ? 4.594 30.310 21.177 1.00 43.94 179 HIS A C 1
ATOM 1423 O O . HIS A 1 179 ? 4.230 31.471 21.380 1.00 43.94 179 HIS A O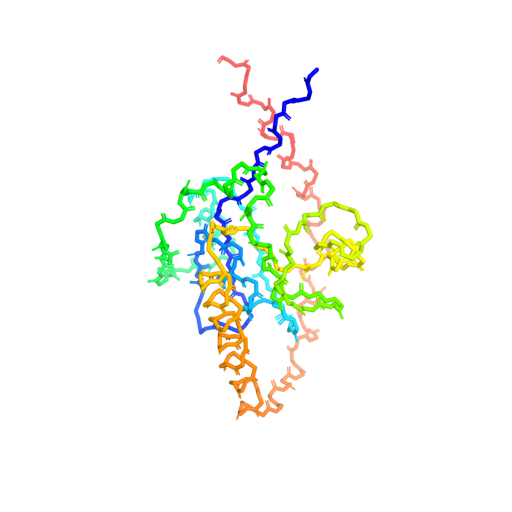 1
ATOM 1429 N N . GLU A 1 180 ? 4.906 29.477 22.171 1.00 40.16 180 GLU A N 1
ATOM 1430 C CA . GLU A 1 180 ? 5.213 29.960 23.529 1.00 40.16 180 GLU A CA 1
ATOM 1431 C C . GLU A 1 180 ? 6.557 29.421 24.034 1.00 40.16 180 GLU A C 1
ATOM 1433 O O . GLU A 1 180 ? 6.784 28.194 23.935 1.00 40.16 180 GLU A O 1
#

Organism: NCBI:txid327505

Foldseek 3Di:
DDDPDQDFQKKWWQDFLDPHTEIERDCLLVQLRPPPDPTDMDTHNDPVVSVVVCVVVVRPDHPDYPCPVVPPDQPDQDLQKWKAWLDFPDGDIASHQDDDPHVVVRHVVDPRTDMTIDNDPVVSVVSNVVSVVSNVSSVVVVVVVPPPPVVPPPPVVVVVVPPPPVVVVVVVVVVVVPPD

Radius of gyration: 19.35 Å; chains: 1; bounding box: 52×47×44 Å

pLDDT: mean 70.93, std 19.19, range [30.48, 93.19]

Sequence (180 aa):
MGNPKKSKKYYAVIEGHIDKPTIFSSWAHAHPRVTGCPSKHRGFYTIHEARIYLELMGVDYIEQLIDDGTDETAPLPDPRNHYAVANGPKPGIYPFWDGPGGAKEAVEQVSFACHKSFRTHKEAQEFIDHWNNTYMDGSQKIQSMGPTFDTRLDNCQAVFRGQMSLCESLEALIIKEEHE